Protein AF-A0A9D8I1V3-F1 (afdb_monomer)

Structure (mmCIF, N/CA/C/O backbone):
data_AF-A0A9D8I1V3-F1
#
_entry.id   AF-A0A9D8I1V3-F1
#
loop_
_atom_site.group_PDB
_atom_site.id
_atom_site.type_symbol
_atom_site.label_atom_id
_atom_site.label_alt_id
_atom_site.label_comp_id
_atom_site.label_asym_id
_atom_site.label_entity_id
_atom_site.label_seq_id
_atom_site.pdbx_PDB_ins_code
_atom_site.Cartn_x
_atom_site.Cartn_y
_atom_site.Cartn_z
_atom_site.occupancy
_atom_site.B_iso_or_equiv
_atom_site.auth_seq_id
_atom_site.auth_comp_id
_atom_site.auth_asym_id
_atom_site.auth_atom_id
_atom_site.pdbx_PDB_model_num
ATOM 1 N N . MET A 1 1 ? 40.027 -3.568 -28.338 1.00 60.41 1 MET A N 1
ATOM 2 C CA . MET A 1 1 ? 38.672 -3.204 -27.870 1.00 60.41 1 MET A CA 1
ATOM 3 C C . MET A 1 1 ? 38.557 -1.692 -27.970 1.00 60.41 1 MET A C 1
ATOM 5 O O . MET A 1 1 ? 39.324 -1.004 -27.311 1.00 60.41 1 MET A O 1
ATOM 9 N N . ASN A 1 2 ? 37.731 -1.177 -28.882 1.00 69.25 2 ASN A N 1
ATOM 10 C CA . ASN A 1 2 ? 37.738 0.247 -29.231 1.00 69.25 2 ASN A CA 1
ATOM 11 C C . ASN A 1 2 ? 37.012 1.062 -28.154 1.00 69.25 2 ASN A C 1
ATOM 13 O O . ASN A 1 2 ? 35.926 0.683 -27.718 1.00 69.25 2 ASN A O 1
ATOM 17 N N . ILE A 1 3 ? 37.585 2.200 -27.757 1.00 73.00 3 ILE A N 1
ATOM 18 C CA . ILE A 1 3 ? 37.006 3.123 -26.763 1.00 73.00 3 ILE A CA 1
ATOM 19 C C . ILE A 1 3 ? 35.571 3.545 -27.127 1.00 73.00 3 ILE A C 1
ATOM 21 O O . ILE A 1 3 ? 34.718 3.654 -26.248 1.00 73.00 3 ILE A O 1
ATOM 25 N N . GLY A 1 4 ? 35.268 3.674 -28.426 1.00 68.44 4 GLY A N 1
ATOM 26 C CA . GLY A 1 4 ? 33.911 3.933 -28.914 1.00 68.44 4 GLY A CA 1
ATOM 27 C C . GLY A 1 4 ? 32.920 2.810 -28.585 1.00 68.44 4 GLY A C 1
ATOM 28 O O . GLY A 1 4 ? 31.811 3.085 -28.143 1.00 68.44 4 GLY A O 1
ATOM 29 N N . THR A 1 5 ? 33.331 1.544 -28.703 1.00 75.69 5 THR A N 1
ATOM 30 C CA . THR A 1 5 ? 32.478 0.379 -28.407 1.00 75.69 5 THR A CA 1
ATOM 31 C C . THR A 1 5 ? 32.165 0.269 -26.914 1.00 75.69 5 THR A C 1
ATOM 33 O O . THR A 1 5 ? 31.034 -0.039 -26.546 1.00 75.69 5 THR A O 1
ATOM 36 N N . VAL A 1 6 ? 33.142 0.570 -26.049 1.00 78.31 6 VAL A N 1
ATOM 37 C CA . VAL A 1 6 ? 32.949 0.575 -24.587 1.00 78.31 6 VAL A CA 1
ATOM 38 C C . VAL A 1 6 ? 31.983 1.689 -24.169 1.00 78.31 6 VAL A C 1
ATOM 40 O O . VAL A 1 6 ? 31.090 1.453 -23.357 1.00 78.31 6 VAL A O 1
ATOM 43 N N . SER A 1 7 ? 32.113 2.877 -24.769 1.00 82.38 7 SER A N 1
ATOM 44 C CA . SER A 1 7 ? 31.240 4.025 -24.492 1.00 82.38 7 SER A CA 1
ATOM 45 C C . SER A 1 7 ? 29.784 3.759 -24.894 1.00 82.38 7 SER A C 1
ATOM 47 O O . SER A 1 7 ? 28.874 3.920 -24.080 1.00 82.38 7 SER A O 1
ATOM 49 N N . THR A 1 8 ? 29.547 3.260 -26.114 1.00 87.44 8 THR A N 1
ATOM 50 C CA . THR A 1 8 ? 28.188 2.927 -26.574 1.00 87.44 8 THR A CA 1
ATOM 51 C C . THR A 1 8 ? 27.548 1.839 -25.715 1.00 87.44 8 THR A C 1
ATOM 53 O O . THR A 1 8 ? 26.381 1.960 -25.341 1.00 87.44 8 THR A O 1
ATOM 56 N N . PHE A 1 9 ? 28.307 0.802 -25.351 1.00 90.88 9 PHE A N 1
ATOM 57 C CA . PHE A 1 9 ? 27.807 -0.267 -24.489 1.00 90.88 9 PHE A CA 1
ATOM 58 C C . PHE A 1 9 ? 27.375 0.262 -23.113 1.00 90.88 9 PHE A C 1
ATOM 60 O O . PHE A 1 9 ? 26.285 -0.065 -22.644 1.00 90.88 9 PHE A O 1
ATOM 67 N N . LEU A 1 10 ? 28.178 1.137 -22.497 1.00 92.19 10 LEU A N 1
ATOM 68 C CA . LEU A 1 10 ? 27.856 1.740 -21.202 1.00 92.19 10 LEU A CA 1
ATOM 69 C C . LEU A 1 10 ? 26.554 2.555 -21.256 1.00 92.19 10 LEU A C 1
ATOM 71 O O . LEU A 1 10 ? 25.703 2.416 -20.378 1.00 92.19 10 LEU A O 1
ATOM 75 N N . VAL A 1 11 ? 26.367 3.365 -22.304 1.00 93.12 11 VAL A N 1
ATOM 76 C CA . VAL A 1 11 ? 25.149 4.174 -22.484 1.00 93.12 11 VAL A CA 1
ATOM 77 C C . VAL A 1 11 ? 23.907 3.287 -22.592 1.00 93.12 11 VAL A C 1
ATOM 79 O O . VAL A 1 11 ? 22.910 3.544 -21.919 1.00 93.12 11 VAL A O 1
ATOM 82 N N . VAL A 1 12 ? 23.968 2.211 -23.382 1.00 93.31 12 VAL A N 1
ATOM 83 C CA . VAL A 1 12 ? 22.844 1.272 -23.532 1.00 93.31 12 VAL A CA 1
ATOM 84 C C . VAL A 1 12 ? 22.513 0.587 -22.203 1.00 93.31 12 VAL A C 1
ATOM 86 O O . VAL A 1 12 ? 21.343 0.523 -21.825 1.00 93.31 12 VAL A O 1
ATOM 89 N N . VAL A 1 13 ? 23.524 0.135 -21.453 1.00 94.12 13 VAL A N 1
ATOM 90 C CA . VAL A 1 13 ? 23.322 -0.484 -20.132 1.00 94.12 13 VAL A CA 1
ATOM 91 C C . VAL A 1 13 ? 22.666 0.493 -19.153 1.00 94.12 13 VAL A C 1
ATOM 93 O O . VAL A 1 13 ? 21.722 0.113 -18.459 1.00 94.12 13 VAL A O 1
ATOM 96 N N . LEU A 1 14 ? 23.103 1.756 -19.120 1.00 92.62 14 LEU A N 1
ATOM 97 C CA . LEU A 1 14 ? 22.518 2.780 -18.248 1.00 92.62 14 LEU A CA 1
ATOM 98 C C . LEU A 1 14 ? 21.065 3.103 -18.617 1.00 92.62 14 LEU A C 1
ATOM 100 O O . LEU A 1 14 ? 20.226 3.249 -17.726 1.00 92.62 14 LEU A O 1
ATOM 104 N N . LEU A 1 15 ? 20.743 3.168 -19.912 1.00 91.88 15 LEU A N 1
ATOM 105 C CA . LEU A 1 15 ? 19.369 3.375 -20.375 1.00 91.88 15 LEU A CA 1
ATOM 106 C C . LEU A 1 15 ? 18.459 2.212 -19.967 1.00 91.88 15 LEU A C 1
ATOM 108 O O . LEU A 1 15 ? 17.388 2.443 -19.405 1.00 91.88 15 LEU A O 1
ATOM 112 N N . ILE A 1 16 ? 18.899 0.967 -20.176 1.00 89.38 16 ILE A N 1
ATOM 113 C CA . ILE A 1 16 ? 18.143 -0.224 -19.764 1.00 89.38 16 ILE A CA 1
ATOM 114 C C . ILE A 1 16 ? 17.953 -0.234 -18.244 1.00 89.38 16 ILE A C 1
ATOM 116 O O . ILE A 1 16 ? 16.834 -0.419 -17.768 1.00 89.38 16 ILE A O 1
ATOM 120 N N . ALA A 1 17 ? 19.015 0.018 -17.473 1.00 84.38 17 ALA A N 1
ATOM 121 C CA . ALA A 1 17 ? 18.945 0.063 -16.015 1.00 84.38 17 ALA A CA 1
ATOM 122 C C . ALA A 1 17 ? 17.961 1.134 -15.518 1.00 84.38 17 ALA A C 1
ATOM 124 O O . ALA A 1 17 ? 17.185 0.868 -14.603 1.00 84.38 17 ALA A O 1
ATOM 125 N N . SER A 1 18 ? 17.937 2.310 -16.152 1.00 82.38 18 SER A N 1
ATOM 126 C CA . SER A 1 18 ? 16.996 3.390 -15.833 1.00 82.38 18 SER A CA 1
ATOM 127 C C . SER A 1 18 ? 15.539 2.984 -16.088 1.00 82.38 18 SER A C 1
ATOM 129 O O . SER A 1 18 ? 14.681 3.150 -15.218 1.00 82.38 18 SER A O 1
ATOM 131 N N . VAL A 1 19 ? 15.256 2.366 -17.241 1.00 78.88 19 VAL A N 1
ATOM 132 C CA . VAL A 1 19 ? 13.909 1.875 -17.589 1.00 78.88 19 VAL A CA 1
ATOM 133 C C . VAL A 1 19 ? 13.451 0.780 -16.623 1.00 78.88 19 VAL A C 1
ATOM 135 O O . VAL A 1 19 ? 12.305 0.786 -16.161 1.00 78.88 19 VAL A O 1
ATOM 138 N N . VAL A 1 20 ? 14.348 -0.145 -16.274 1.00 77.31 20 VAL A N 1
ATOM 139 C CA . VAL A 1 20 ? 14.067 -1.208 -15.302 1.00 77.31 20 VAL A CA 1
ATOM 140 C C . VAL A 1 20 ? 13.811 -0.614 -13.918 1.00 77.31 20 VAL A C 1
ATOM 142 O O . VAL A 1 20 ? 12.804 -0.953 -13.300 1.00 77.31 20 VAL A O 1
ATOM 145 N N . ALA A 1 21 ? 14.648 0.316 -13.453 1.00 70.56 21 ALA A N 1
ATOM 146 C CA . ALA A 1 21 ? 14.481 0.980 -12.161 1.00 70.56 21 ALA A CA 1
ATOM 147 C C . ALA A 1 21 ? 13.159 1.758 -12.070 1.00 70.56 21 ALA A C 1
ATOM 149 O O . ALA A 1 21 ? 12.469 1.674 -11.057 1.00 70.56 21 ALA A O 1
ATOM 150 N N . ALA A 1 22 ? 12.759 2.451 -13.140 1.00 66.38 22 ALA A N 1
ATOM 151 C CA . ALA A 1 22 ? 11.474 3.148 -13.209 1.00 66.38 22 ALA A CA 1
ATOM 152 C C . ALA A 1 22 ? 10.266 2.190 -13.206 1.00 66.38 22 ALA A C 1
ATOM 154 O O . ALA A 1 22 ? 9.178 2.563 -12.763 1.00 66.38 22 ALA A O 1
ATOM 155 N N . SER A 1 23 ? 10.457 0.955 -13.679 1.00 64.12 23 SER A N 1
ATOM 156 C CA . SER A 1 23 ? 9.425 -0.089 -13.733 1.00 64.12 23 SER A CA 1
ATOM 157 C C . SER A 1 23 ? 9.306 -0.899 -12.437 1.00 64.12 23 SER A C 1
ATOM 159 O O . SER A 1 23 ? 8.339 -1.647 -12.265 1.00 64.12 23 SER A O 1
ATOM 161 N N . LEU A 1 24 ? 10.276 -0.781 -11.525 1.00 66.88 24 LEU A N 1
ATOM 162 C CA . LEU A 1 24 ? 10.223 -1.418 -10.216 1.00 66.88 24 LEU A CA 1
ATOM 163 C C . LEU A 1 24 ? 9.281 -0.621 -9.314 1.00 66.88 24 LEU A C 1
ATOM 165 O O . L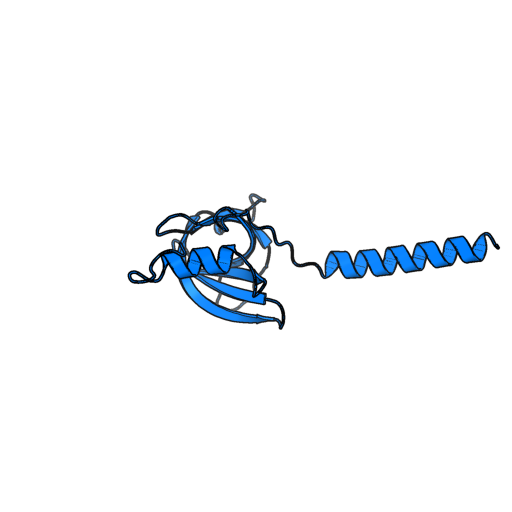EU A 1 24 ? 9.582 0.475 -8.845 1.00 66.88 24 LEU A O 1
ATOM 169 N N . GLU A 1 25 ? 8.102 -1.190 -9.085 1.00 69.62 25 GLU A N 1
ATOM 170 C CA . GLU A 1 25 ? 7.134 -0.656 -8.137 1.00 69.62 25 GLU A CA 1
ATOM 171 C C . GLU A 1 25 ? 7.806 -0.590 -6.750 1.00 69.62 25 GLU A C 1
ATOM 173 O O . GLU A 1 25 ? 8.309 -1.619 -6.289 1.00 69.62 25 GLU A O 1
ATOM 178 N N . PRO A 1 26 ? 7.868 0.581 -6.083 1.00 77.31 26 PRO A N 1
ATOM 179 C CA . PRO A 1 26 ? 8.545 0.698 -4.799 1.00 77.31 26 PRO A CA 1
ATOM 180 C C . PRO A 1 26 ? 7.782 -0.128 -3.766 1.00 77.31 26 PRO A C 1
ATOM 182 O O . PRO A 1 26 ? 6.739 0.286 -3.256 1.00 77.31 26 PRO A O 1
ATOM 185 N N . HIS A 1 27 ? 8.299 -1.326 -3.501 1.00 88.38 27 HIS A N 1
ATOM 186 C CA . HIS A 1 27 ? 7.760 -2.253 -2.529 1.00 88.38 27 HIS A CA 1
ATOM 187 C C . HIS A 1 27 ? 8.867 -2.799 -1.641 1.00 88.38 27 HIS A C 1
ATOM 189 O O . HIS A 1 27 ? 9.859 -3.355 -2.106 1.00 88.38 27 HIS A O 1
ATOM 195 N N . TRP A 1 28 ? 8.641 -2.696 -0.341 1.00 93.75 28 TRP A N 1
ATOM 196 C CA . TRP A 1 28 ? 9.391 -3.424 0.664 1.00 93.75 28 TRP A CA 1
ATOM 197 C C . TRP A 1 28 ? 8.403 -3.977 1.681 1.00 93.75 28 TRP A C 1
ATOM 199 O O . TRP A 1 28 ? 7.408 -3.332 2.000 1.00 93.75 28 TRP A O 1
ATOM 209 N N . SER A 1 29 ? 8.683 -5.160 2.204 1.00 94.50 29 SER A N 1
ATOM 210 C CA . SER A 1 29 ? 7.923 -5.776 3.284 1.00 94.50 29 SER A CA 1
ATOM 211 C C . SER A 1 29 ? 8.915 -6.368 4.272 1.00 94.50 29 SER A C 1
ATOM 213 O O . SER A 1 29 ? 9.882 -7.018 3.869 1.00 94.50 29 SER A O 1
ATOM 215 N N . SER A 1 30 ? 8.658 -6.196 5.565 1.00 93.81 30 SER A N 1
ATOM 216 C CA . SER A 1 30 ? 9.386 -6.896 6.618 1.00 93.81 30 SER A CA 1
ATOM 217 C C . SER A 1 30 ? 9.179 -8.406 6.512 1.00 93.81 30 SER A C 1
ATOM 219 O O . SER A 1 30 ? 8.269 -8.893 5.829 1.00 93.81 30 SER A O 1
ATOM 221 N N . ARG A 1 31 ? 10.037 -9.164 7.207 1.00 93.25 31 ARG A N 1
ATOM 222 C CA . ARG A 1 31 ? 10.027 -10.632 7.169 1.00 93.25 31 ARG A CA 1
ATOM 223 C C . ARG A 1 31 ? 8.670 -11.216 7.568 1.00 93.25 31 ARG A C 1
ATOM 225 O O . ARG A 1 31 ? 8.233 -12.162 6.919 1.00 93.25 31 ARG A O 1
ATOM 232 N N . ASP A 1 32 ? 8.046 -10.623 8.581 1.00 92.19 32 ASP A N 1
ATOM 233 C CA . ASP A 1 32 ? 6.736 -10.959 9.150 1.00 92.19 32 ASP A CA 1
ATOM 234 C C . ASP A 1 32 ? 5.551 -10.306 8.409 1.00 92.19 32 ASP A C 1
ATOM 236 O O . ASP A 1 32 ? 4.405 -10.505 8.790 1.00 92.19 32 ASP A O 1
ATOM 240 N N . GLY A 1 33 ? 5.802 -9.499 7.371 1.00 92.12 33 GLY A N 1
ATOM 241 C CA . GLY A 1 33 ? 4.759 -8.791 6.621 1.00 92.12 33 GLY A CA 1
ATOM 242 C C . GLY A 1 33 ? 4.157 -7.574 7.329 1.00 92.12 33 GLY A C 1
ATOM 243 O O . GLY A 1 33 ? 3.395 -6.835 6.705 1.00 92.12 33 GLY A O 1
ATOM 244 N N . ARG A 1 34 ? 4.512 -7.326 8.598 1.00 95.56 34 ARG A N 1
ATOM 245 C CA . ARG A 1 34 ? 3.863 -6.316 9.446 1.00 95.56 34 ARG A CA 1
ATOM 246 C C . ARG A 1 34 ? 4.329 -4.892 9.213 1.00 95.56 34 ARG A C 1
ATOM 248 O O . ARG A 1 34 ? 3.675 -3.972 9.677 1.00 95.56 34 ARG A O 1
ATOM 255 N N . ARG A 1 35 ? 5.446 -4.663 8.533 1.00 96.62 35 ARG A N 1
ATOM 256 C CA . ARG A 1 35 ? 5.914 -3.328 8.137 1.00 96.62 35 ARG A CA 1
ATOM 257 C C . ARG A 1 35 ? 6.155 -3.328 6.645 1.00 96.62 35 ARG A C 1
ATOM 259 O O . ARG A 1 35 ? 6.683 -4.300 6.113 1.00 96.62 35 ARG A O 1
ATOM 266 N N . PHE A 1 36 ? 5.810 -2.241 5.976 1.00 95.81 36 PHE A N 1
ATOM 267 C CA . PHE A 1 36 ? 5.957 -2.175 4.532 1.00 95.81 36 PHE A CA 1
ATOM 268 C C . PHE A 1 36 ? 6.202 -0.765 4.015 1.00 95.81 36 PHE A C 1
ATOM 270 O O . PHE A 1 36 ? 5.929 0.234 4.681 1.00 95.81 36 PHE A O 1
ATOM 277 N N . ILE A 1 37 ? 6.721 -0.719 2.794 1.00 95.44 37 ILE A N 1
ATOM 278 C CA . ILE A 1 37 ? 6.730 0.441 1.913 1.00 95.44 37 ILE A CA 1
ATOM 279 C C . ILE A 1 37 ? 5.962 0.024 0.666 1.00 95.44 37 ILE A C 1
ATOM 281 O O . ILE A 1 37 ? 6.175 -1.072 0.141 1.00 95.44 37 ILE A O 1
ATOM 285 N N . ALA A 1 38 ? 5.035 0.864 0.228 1.00 94.12 38 ALA A N 1
ATOM 286 C CA . ALA A 1 38 ? 4.189 0.597 -0.927 1.00 94.12 38 ALA A CA 1
ATOM 287 C C . ALA A 1 38 ? 3.672 1.909 -1.521 1.00 94.12 38 ALA A C 1
ATOM 289 O O . ALA A 1 38 ? 3.946 2.991 -0.996 1.00 94.12 38 ALA A O 1
ATOM 290 N N . ARG A 1 39 ? 2.905 1.822 -2.610 1.00 93.19 39 ARG A N 1
ATOM 291 C CA . ARG A 1 39 ? 2.184 2.975 -3.155 1.00 93.19 39 ARG A CA 1
ATOM 292 C C . ARG A 1 39 ? 0.755 3.005 -2.644 1.00 93.19 39 ARG A C 1
ATOM 294 O O . ARG A 1 39 ? 0.071 1.990 -2.721 1.00 93.19 39 ARG A O 1
ATOM 301 N N . ALA A 1 40 ? 0.308 4.169 -2.195 1.00 94.19 40 ALA A N 1
ATOM 302 C CA . ALA A 1 40 ? -1.082 4.425 -1.853 1.00 94.19 40 ALA A CA 1
ATOM 303 C C . ALA A 1 40 ? -1.632 5.623 -2.630 1.00 94.19 40 ALA A C 1
ATOM 305 O O . ALA A 1 40 ? -0.873 6.483 -3.075 1.00 94.19 40 ALA A O 1
ATOM 306 N N . ALA A 1 41 ? -2.945 5.666 -2.790 1.00 93.88 41 ALA A N 1
ATOM 307 C CA . ALA A 1 41 ? -3.680 6.788 -3.352 1.00 93.88 41 ALA A CA 1
ATOM 308 C C . ALA A 1 41 ? -5.007 6.931 -2.607 1.00 93.88 41 ALA A C 1
ATOM 310 O O . ALA A 1 41 ? -5.553 5.940 -2.125 1.00 93.88 41 ALA A O 1
ATOM 311 N N . ARG A 1 42 ? -5.550 8.143 -2.527 1.00 92.50 42 ARG A N 1
ATOM 312 C CA . ARG A 1 42 ? -6.918 8.320 -2.041 1.00 92.50 42 ARG A CA 1
ATOM 313 C C . ARG A 1 42 ? -7.892 7.757 -3.075 1.00 92.50 42 ARG A C 1
ATOM 315 O O . ARG A 1 42 ? -7.662 7.903 -4.277 1.00 92.50 42 ARG A O 1
ATOM 322 N N . LEU A 1 43 ? -8.948 7.094 -2.617 1.00 88.75 43 LEU A N 1
ATOM 323 C CA . LEU A 1 43 ? -10.047 6.698 -3.485 1.00 88.75 43 LEU A CA 1
ATOM 324 C C . LEU A 1 43 ? -10.928 7.930 -3.721 1.00 88.75 43 LEU A C 1
ATOM 326 O O . LEU A 1 43 ? -11.706 8.317 -2.853 1.00 88.75 43 LEU A O 1
ATOM 330 N N . GLU A 1 44 ? -10.778 8.561 -4.884 1.00 84.06 44 GLU A N 1
ATOM 331 C CA . GLU A 1 44 ? -11.595 9.702 -5.301 1.00 84.06 44 GLU A CA 1
ATOM 332 C C . GLU A 1 44 ? -12.453 9.322 -6.520 1.00 84.06 44 GLU A C 1
ATOM 334 O O . GLU A 1 44 ? -11.942 8.684 -7.441 1.00 84.06 44 GLU A O 1
ATOM 339 N N . PRO A 1 45 ? -13.749 9.694 -6.571 1.00 73.31 45 PRO A N 1
ATOM 340 C CA . PRO A 1 45 ? -14.662 9.209 -7.612 1.00 73.31 45 PRO A CA 1
ATOM 341 C C . PRO A 1 45 ? -14.365 9.699 -9.035 1.00 73.31 45 PRO A C 1
ATOM 343 O O . PRO A 1 45 ? -14.883 9.125 -9.989 1.00 73.31 45 PRO A O 1
ATOM 346 N N . ARG A 1 46 ? -13.623 10.804 -9.191 1.00 67.44 46 ARG A N 1
ATOM 347 C CA . ARG A 1 46 ? -13.529 11.534 -10.469 1.00 67.44 46 ARG A CA 1
ATOM 348 C C . ARG A 1 46 ? -12.122 11.677 -11.038 1.00 67.44 46 ARG A C 1
ATOM 350 O O . ARG A 1 46 ? -12.008 12.128 -12.171 1.00 67.44 46 ARG A O 1
ATOM 357 N N . ASP A 1 47 ? -11.088 11.248 -10.320 1.00 69.81 47 ASP A N 1
ATOM 358 C CA . ASP A 1 47 ? -9.701 11.466 -10.732 1.00 69.81 47 ASP A CA 1
ATOM 359 C C . ASP A 1 47 ? -8.881 10.181 -10.822 1.00 69.81 47 ASP A C 1
ATOM 361 O O . ASP A 1 47 ? -9.121 9.186 -10.134 1.00 69.81 47 ASP A O 1
ATOM 365 N N . ARG A 1 48 ? -7.863 10.208 -11.694 1.00 80.00 48 ARG A N 1
ATOM 366 C CA . ARG A 1 48 ? -6.855 9.144 -11.723 1.00 80.00 48 ARG A CA 1
ATOM 367 C C . ARG A 1 48 ? -6.132 9.116 -10.372 1.00 80.00 48 ARG A C 1
ATOM 369 O O . ARG A 1 48 ? -5.626 10.156 -9.948 1.00 80.00 48 ARG A O 1
ATOM 376 N N . PRO A 1 49 ? -5.990 7.941 -9.731 1.00 83.06 49 PRO A N 1
ATOM 377 C CA . PRO A 1 49 ? -5.353 7.849 -8.426 1.00 83.06 49 PRO A CA 1
ATOM 378 C C . PRO A 1 49 ? -3.910 8.358 -8.485 1.00 83.06 49 PRO A C 1
ATOM 380 O O . PRO A 1 49 ? -3.073 7.842 -9.233 1.00 83.06 49 PRO A O 1
ATOM 383 N N . SER A 1 50 ? -3.618 9.371 -7.669 1.00 88.69 50 SER A N 1
ATOM 384 C CA . SER A 1 50 ? -2.269 9.904 -7.494 1.00 88.69 50 SER A CA 1
ATOM 385 C C . SER A 1 50 ? -1.483 8.991 -6.558 1.00 88.69 50 SER A C 1
ATOM 387 O O . SER A 1 50 ? -1.567 9.089 -5.334 1.00 88.69 50 SER A O 1
ATOM 389 N N . TRP A 1 51 ? -0.753 8.047 -7.150 1.00 90.50 51 TRP A N 1
ATOM 390 C CA . TRP A 1 51 ? 0.015 7.055 -6.406 1.00 90.50 51 TRP A CA 1
ATOM 391 C C . TRP A 1 51 ? 1.269 7.658 -5.781 1.00 90.50 51 TRP A C 1
ATOM 393 O O . TRP A 1 51 ? 2.163 8.142 -6.480 1.00 90.50 51 TRP A O 1
ATOM 403 N N . VAL A 1 52 ? 1.384 7.540 -4.462 1.00 92.38 52 VAL A N 1
ATOM 404 C CA . VAL A 1 52 ? 2.517 8.064 -3.698 1.00 92.38 52 VAL A CA 1
ATOM 405 C C . VAL A 1 52 ? 3.094 7.003 -2.778 1.00 92.38 52 VAL A C 1
ATOM 407 O O . VAL A 1 52 ? 2.387 6.126 -2.292 1.00 92.38 52 VAL A O 1
ATOM 410 N N . GLU A 1 53 ? 4.401 7.067 -2.547 1.00 93.25 53 GLU A N 1
ATOM 411 C CA . GLU A 1 53 ? 5.077 6.175 -1.605 1.00 93.25 53 GLU A CA 1
ATOM 412 C C . GLU A 1 53 ? 4.616 6.458 -0.170 1.00 93.25 53 GLU A C 1
ATOM 414 O O . GLU A 1 53 ? 4.702 7.590 0.322 1.00 93.25 53 GLU A O 1
ATOM 419 N N . VAL A 1 54 ? 4.183 5.401 0.511 1.00 94.75 54 VAL A N 1
ATOM 420 C CA . VAL A 1 54 ? 3.829 5.405 1.927 1.00 94.75 54 VAL A CA 1
ATOM 421 C C . VAL A 1 54 ? 4.579 4.305 2.661 1.00 94.75 54 VAL A C 1
ATOM 423 O O . VAL A 1 54 ? 4.971 3.288 2.085 1.00 94.75 54 VAL A O 1
ATOM 426 N N . ARG A 1 55 ? 4.757 4.512 3.960 1.00 96.12 55 ARG A N 1
ATOM 427 C CA . ARG A 1 55 ? 5.141 3.473 4.908 1.00 96.12 55 ARG A CA 1
ATOM 428 C C . ARG A 1 55 ? 3.889 3.011 5.620 1.00 96.12 55 ARG A C 1
ATOM 430 O O . ARG A 1 55 ? 3.023 3.828 5.917 1.00 96.12 55 ARG A O 1
ATOM 437 N N . GLY A 1 56 ? 3.813 1.731 5.932 1.00 95.75 56 GLY A N 1
ATOM 438 C CA . GLY A 1 56 ? 2.710 1.229 6.723 1.00 95.75 56 GLY A CA 1
ATOM 439 C C . GLY A 1 56 ? 3.114 0.147 7.696 1.00 95.75 56 GLY A C 1
ATOM 440 O O . GLY A 1 56 ? 4.196 -0.448 7.604 1.00 95.75 56 GLY A O 1
ATOM 441 N N . ARG A 1 57 ? 2.223 -0.074 8.655 1.00 96.50 57 ARG A N 1
ATOM 442 C CA . ARG A 1 57 ? 2.319 -1.134 9.643 1.00 96.50 57 ARG A CA 1
ATOM 443 C C . ARG A 1 57 ? 0.982 -1.853 9.736 1.00 96.50 57 ARG A C 1
ATOM 445 O O . ARG A 1 57 ? -0.038 -1.205 9.918 1.00 96.50 57 ARG A O 1
ATOM 452 N N . VAL A 1 58 ? 1.011 -3.172 9.627 1.00 95.50 58 VAL A N 1
ATOM 453 C CA . VAL A 1 58 ? -0.121 -4.043 9.939 1.00 95.50 58 VAL A CA 1
ATOM 454 C C . VAL A 1 58 ? -0.052 -4.357 11.428 1.00 95.50 58 VAL A C 1
ATOM 456 O O . VAL A 1 58 ? 0.970 -4.852 11.922 1.00 95.50 58 VAL A O 1
ATOM 459 N N . ASP A 1 59 ? -1.112 -4.013 12.138 1.00 91.88 59 ASP A N 1
ATOM 460 C CA . ASP A 1 59 ? -1.381 -4.445 13.502 1.00 91.88 59 ASP A CA 1
ATOM 461 C C . ASP A 1 59 ? -2.496 -5.501 13.508 1.00 91.88 59 ASP A C 1
ATOM 463 O O . ASP A 1 59 ? -2.965 -5.904 12.446 1.00 91.88 59 ASP A O 1
ATOM 467 N N . ARG A 1 60 ? -2.890 -5.986 14.692 1.00 84.69 60 ARG A N 1
ATOM 468 C CA . ARG A 1 60 ? -3.858 -7.085 14.825 1.00 84.69 60 ARG A CA 1
ATOM 469 C C . ARG A 1 60 ? -5.153 -6.847 14.070 1.00 84.69 60 ARG A C 1
ATOM 471 O O . ARG A 1 60 ? -5.532 -7.757 13.354 1.00 84.69 60 ARG A O 1
ATOM 478 N N . ASP A 1 61 ? -5.731 -5.653 14.189 1.00 87.19 61 ASP A N 1
ATOM 479 C CA . ASP A 1 61 ? -7.045 -5.324 13.614 1.00 87.19 61 ASP A CA 1
ATOM 480 C C . ASP A 1 61 ? -7.002 -4.102 12.693 1.00 87.19 61 ASP A C 1
ATOM 482 O O . ASP A 1 61 ? -8.025 -3.680 12.159 1.00 87.19 61 ASP A O 1
ATOM 486 N N . SER A 1 62 ? -5.833 -3.482 12.520 1.00 92.88 62 SER A N 1
ATOM 487 C CA . SER A 1 62 ? -5.719 -2.204 11.826 1.00 92.88 62 SER A CA 1
ATOM 488 C C . SER A 1 62 ? -4.416 -2.057 11.053 1.00 92.88 62 SER A C 1
ATOM 490 O O . SER A 1 62 ? -3.435 -2.771 11.252 1.00 92.88 62 SER A O 1
ATOM 492 N N . ILE A 1 63 ? -4.418 -1.116 10.120 1.00 95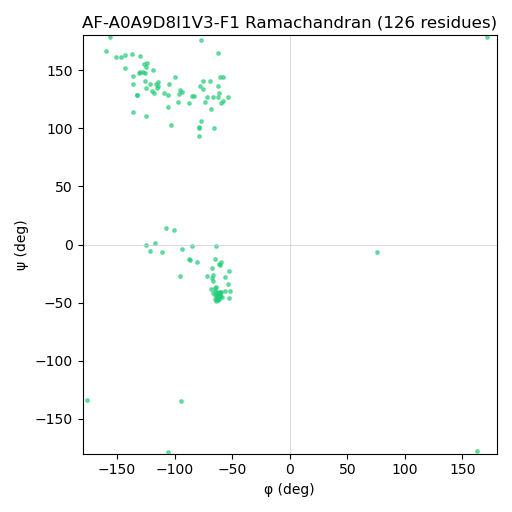.19 63 ILE A N 1
ATOM 493 C CA . ILE A 1 63 ? -3.317 -0.809 9.223 1.00 95.19 63 ILE A CA 1
ATOM 494 C C . ILE A 1 63 ? -3.009 0.670 9.395 1.00 95.19 63 ILE A C 1
ATOM 496 O O . ILE A 1 63 ? -3.784 1.534 8.991 1.00 95.19 63 ILE A O 1
ATOM 500 N N . LEU A 1 64 ? -1.858 0.962 9.985 1.00 95.94 64 LEU A N 1
ATOM 501 C CA . LEU A 1 64 ? -1.370 2.323 10.126 1.00 95.94 64 LEU A CA 1
ATOM 502 C C . LEU A 1 64 ? -0.630 2.724 8.850 1.00 95.94 64 LEU A C 1
ATOM 504 O O . LEU A 1 64 ? 0.291 2.018 8.432 1.00 95.94 64 LEU A O 1
ATOM 508 N N . ILE A 1 65 ? -0.981 3.862 8.258 1.00 95.94 65 ILE A N 1
ATOM 509 C CA . ILE A 1 65 ? -0.287 4.436 7.099 1.00 95.94 65 ILE A CA 1
ATOM 510 C C . ILE A 1 65 ? 0.367 5.758 7.488 1.00 95.94 65 ILE A C 1
ATOM 512 O O . ILE A 1 65 ? -0.194 6.576 8.213 1.00 95.94 65 ILE A O 1
ATOM 516 N N . SER A 1 66 ? 1.581 5.964 6.981 1.00 95.25 66 SER A N 1
ATOM 517 C CA . SER A 1 66 ? 2.346 7.196 7.108 1.00 95.25 66 SER A CA 1
ATOM 518 C C . SER A 1 66 ? 2.981 7.565 5.768 1.00 95.25 66 SER A C 1
ATOM 520 O O . SER A 1 66 ? 3.855 6.872 5.238 1.00 95.25 66 SER A O 1
ATOM 522 N N . ALA A 1 67 ? 2.543 8.681 5.201 1.00 93.00 67 ALA A N 1
ATOM 523 C CA . ALA A 1 67 ? 3.101 9.268 4.002 1.00 93.00 67 ALA A CA 1
ATOM 524 C C . ALA A 1 67 ? 4.440 9.954 4.287 1.00 93.00 67 ALA A C 1
ATOM 526 O O . ALA A 1 67 ? 4.626 10.664 5.276 1.00 93.00 67 ALA A O 1
ATOM 527 N N . ARG A 1 68 ? 5.387 9.802 3.357 1.00 87.06 68 ARG A N 1
ATOM 528 C CA . ARG A 1 68 ? 6.745 10.343 3.513 1.00 87.06 68 ARG A CA 1
ATOM 529 C C . ARG A 1 68 ? 6.821 11.869 3.384 1.00 87.06 68 ARG A C 1
ATOM 531 O O . ARG A 1 68 ? 7.745 12.481 3.912 1.00 87.06 68 ARG A O 1
ATOM 538 N N . ARG A 1 69 ? 5.903 12.495 2.638 1.00 88.19 69 ARG A N 1
ATOM 539 C CA . ARG A 1 69 ? 5.914 13.943 2.356 1.00 88.19 69 ARG A CA 1
ATOM 540 C C . ARG A 1 69 ? 4.689 14.622 2.963 1.00 88.19 69 ARG A C 1
ATOM 542 O O . ARG A 1 69 ? 3.580 14.133 2.779 1.00 88.19 69 ARG A O 1
ATOM 549 N N . A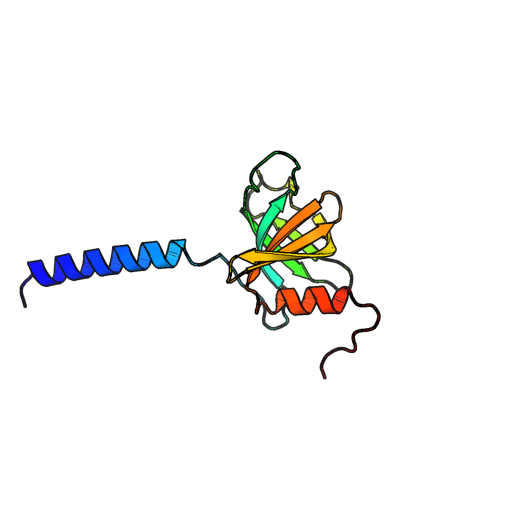RG A 1 70 ? 4.877 15.805 3.566 1.00 86.00 70 ARG A N 1
ATOM 550 C CA . ARG A 1 70 ? 3.809 16.593 4.223 1.00 86.00 70 ARG A CA 1
ATOM 551 C C . ARG A 1 70 ? 2.579 16.842 3.343 1.00 86.00 70 ARG A C 1
ATOM 553 O O . ARG A 1 70 ? 1.464 16.713 3.821 1.00 86.00 70 ARG A O 1
ATOM 560 N N . ARG A 1 71 ? 2.761 17.117 2.047 1.00 88.06 71 ARG A N 1
ATOM 561 C CA . ARG A 1 71 ? 1.645 17.314 1.096 1.00 88.06 71 ARG A CA 1
ATOM 562 C C . ARG A 1 71 ? 0.723 16.090 0.933 1.00 88.06 71 ARG A C 1
ATOM 564 O O . ARG A 1 71 ? -0.377 16.218 0.417 1.00 88.06 71 ARG A O 1
ATOM 571 N N . HIS A 1 72 ? 1.176 14.908 1.353 1.00 89.88 72 HIS A N 1
ATOM 572 C CA . HIS A 1 72 ? 0.412 13.659 1.329 1.00 89.88 72 HIS A CA 1
ATOM 573 C C . HIS A 1 72 ? -0.025 13.219 2.734 1.00 89.88 72 HIS A C 1
ATOM 575 O O . HIS A 1 72 ? -0.445 12.082 2.911 1.00 89.88 72 HIS A O 1
ATOM 581 N N . ALA A 1 73 ? 0.057 14.105 3.736 1.00 91.25 73 ALA A N 1
ATOM 582 C CA . ALA A 1 73 ? -0.338 13.799 5.111 1.00 91.25 73 ALA A CA 1
ATOM 583 C C . ALA A 1 73 ? -1.820 13.416 5.250 1.00 91.25 73 ALA A C 1
ATOM 585 O O . ALA A 1 73 ? -2.180 12.776 6.227 1.00 91.25 73 ALA A O 1
ATOM 586 N N . HIS A 1 74 ? -2.658 13.735 4.260 1.00 90.31 74 HIS A N 1
ATOM 587 C CA . HIS A 1 74 ? -4.051 13.289 4.185 1.00 90.31 74 HIS A CA 1
ATOM 588 C C . HIS A 1 74 ? -4.217 11.763 4.030 1.00 90.31 74 HIS A C 1
ATOM 590 O O . HIS A 1 74 ? -5.331 11.269 4.148 1.00 90.31 74 HIS A O 1
ATOM 596 N N . LEU A 1 75 ? -3.141 11.024 3.729 1.00 93.56 75 LEU A N 1
ATOM 597 C CA . LEU A 1 75 ? -3.118 9.553 3.722 1.00 93.56 75 LEU A CA 1
ATOM 598 C C . LEU A 1 75 ? -2.652 8.962 5.060 1.00 93.56 75 LEU A C 1
ATOM 600 O O . LEU A 1 75 ? -2.562 7.743 5.191 1.00 93.56 75 LEU A O 1
ATOM 604 N N . ASN A 1 76 ? -2.255 9.804 6.017 1.00 94.50 76 ASN A N 1
ATOM 605 C CA . ASN A 1 76 ? -1.860 9.330 7.333 1.00 94.50 76 ASN A CA 1
ATOM 606 C C . ASN A 1 76 ? -3.111 8.940 8.108 1.00 94.50 76 ASN A C 1
ATOM 608 O O . ASN A 1 76 ? -4.056 9.720 8.166 1.00 94.50 76 ASN A O 1
ATOM 612 N N . GLY A 1 77 ? -3.080 7.783 8.755 1.00 95.06 77 GLY A N 1
ATOM 613 C CA . GLY A 1 77 ? -4.205 7.350 9.567 1.00 95.06 77 GLY A CA 1
ATOM 614 C C . GLY A 1 77 ? -4.169 5.870 9.885 1.00 95.06 77 GLY A C 1
ATOM 615 O O . GLY A 1 77 ? -3.236 5.148 9.515 1.00 95.06 77 GLY A O 1
ATOM 616 N N . THR A 1 78 ? -5.216 5.448 10.576 1.00 95.88 78 THR A N 1
ATOM 617 C CA . THR A 1 78 ? -5.498 4.053 10.893 1.00 95.88 78 THR A CA 1
ATOM 618 C C . THR A 1 78 ? -6.639 3.590 10.003 1.00 95.88 78 THR A C 1
ATOM 620 O O . THR A 1 78 ? -7.678 4.241 9.927 1.00 95.88 78 THR A O 1
ATOM 623 N N . TYR A 1 79 ? -6.437 2.470 9.322 1.00 95.69 79 TYR A N 1
ATOM 624 C CA . TYR A 1 79 ? -7.387 1.929 8.364 1.00 95.69 79 TYR A CA 1
ATOM 625 C C . TYR A 1 79 ? -7.656 0.452 8.625 1.00 95.69 79 TYR A C 1
ATOM 627 O O . TYR A 1 79 ? -6.856 -0.241 9.249 1.00 95.69 79 TYR A O 1
ATOM 635 N N . HIS A 1 80 ? -8.749 -0.047 8.071 1.00 94.50 80 HIS A N 1
ATOM 636 C CA . HIS A 1 80 ? -9.117 -1.456 8.073 1.00 94.50 80 HIS A CA 1
ATOM 637 C C . HIS A 1 80 ? -9.202 -1.972 6.641 1.00 94.50 80 HIS A C 1
ATOM 639 O O . HIS A 1 80 ? -9.521 -1.216 5.718 1.00 94.50 80 HIS A O 1
ATOM 645 N N . LEU A 1 81 ? -8.912 -3.258 6.445 1.00 93.88 81 LEU A N 1
ATOM 646 C CA . LEU A 1 81 ? -9.078 -3.891 5.143 1.00 93.88 81 LEU A CA 1
ATOM 647 C C . LEU A 1 81 ? -10.571 -3.983 4.813 1.00 93.88 81 LEU A C 1
ATOM 649 O O . LEU A 1 81 ? -11.313 -4.677 5.496 1.00 93.88 81 LEU A O 1
ATOM 653 N N . ALA A 1 82 ? -11.000 -3.300 3.755 1.00 92.00 82 ALA A N 1
ATOM 654 C CA . ALA A 1 82 ? -12.373 -3.378 3.260 1.00 92.00 82 ALA A CA 1
ATOM 655 C C . ALA A 1 82 ? -12.515 -4.397 2.121 1.00 92.00 82 ALA A C 1
ATOM 657 O O . ALA A 1 82 ? -13.588 -4.951 1.905 1.00 92.00 82 ALA A O 1
ATOM 658 N N . GLY A 1 83 ? -11.437 -4.646 1.376 1.00 90.25 83 GLY A N 1
ATOM 659 C CA . GLY A 1 83 ? -11.444 -5.619 0.295 1.00 90.25 83 GLY A CA 1
ATOM 660 C C . GLY A 1 83 ? -10.177 -5.592 -0.543 1.00 90.25 83 GLY A C 1
ATOM 661 O O . GLY A 1 83 ? -9.265 -4.789 -0.334 1.00 90.25 83 GLY A O 1
ATOM 662 N N . THR A 1 84 ? -10.129 -6.483 -1.527 1.00 92.12 84 THR A N 1
ATOM 663 C CA . THR A 1 84 ? -9.055 -6.535 -2.520 1.00 92.12 84 THR A CA 1
ATOM 664 C C . THR A 1 84 ? -9.656 -6.533 -3.918 1.00 92.12 84 THR A C 1
ATOM 666 O O . THR A 1 84 ? -10.763 -7.018 -4.131 1.00 92.12 84 THR A O 1
ATOM 669 N N . GLY A 1 85 ? -8.935 -5.949 -4.864 1.00 85.81 85 GLY A N 1
ATOM 670 C CA . GLY A 1 85 ? -9.298 -5.879 -6.267 1.00 85.81 85 GLY A CA 1
ATOM 671 C C . GLY A 1 85 ? -8.091 -6.157 -7.152 1.00 85.81 85 GLY A C 1
ATOM 672 O O . GLY A 1 85 ? -6.929 -6.110 -6.723 1.00 85.81 85 GLY A O 1
ATOM 673 N N . GLU A 1 86 ? -8.363 -6.451 -8.417 1.00 79.88 86 GLU A N 1
ATOM 674 C CA . GLU A 1 86 ? -7.298 -6.663 -9.386 1.00 79.88 86 GLU A CA 1
ATOM 675 C C . GLU A 1 86 ? -6.604 -5.341 -9.730 1.00 79.88 86 GLU A C 1
ATOM 677 O O . GLU A 1 86 ? -7.233 -4.344 -10.079 1.00 79.88 86 GLU A O 1
ATOM 682 N N . GLY A 1 87 ? -5.276 -5.331 -9.598 1.00 76.25 87 GLY A N 1
ATOM 683 C CA . GLY A 1 87 ? -4.427 -4.263 -10.110 1.00 76.25 87 GLY A CA 1
ATOM 684 C C . GLY A 1 87 ? -3.888 -4.606 -11.497 1.00 76.25 87 GLY A C 1
ATOM 685 O O . GLY A 1 87 ? -4.597 -5.089 -12.373 1.00 76.25 87 GLY A O 1
ATOM 686 N N . SER A 1 88 ? -2.589 -4.383 -11.702 1.00 77.50 88 SER A N 1
ATOM 687 C CA . SER A 1 88 ? -1.892 -4.862 -12.901 1.00 77.50 88 SER A CA 1
ATOM 688 C C . SER A 1 88 ? -1.583 -6.365 -12.812 1.00 77.50 88 SER A C 1
ATOM 690 O O . SER A 1 88 ? -1.734 -6.996 -11.764 1.00 77.50 88 SER A O 1
ATOM 692 N N . ARG A 1 89 ? -1.026 -6.951 -13.883 1.00 75.12 89 ARG A N 1
ATOM 693 C CA . ARG A 1 89 ? -0.597 -8.366 -13.913 1.00 75.12 89 ARG A CA 1
ATOM 694 C C . ARG A 1 89 ? 0.342 -8.762 -12.756 1.00 75.12 89 ARG A C 1
ATOM 696 O O . ARG A 1 89 ? 0.434 -9.939 -12.426 1.00 75.12 89 ARG A O 1
ATOM 703 N N . ARG A 1 90 ? 1.043 -7.801 -12.139 1.00 81.31 90 ARG A N 1
ATOM 704 C CA . ARG A 1 90 ? 2.003 -8.034 -11.042 1.00 81.31 90 ARG A CA 1
ATOM 705 C C . ARG A 1 90 ? 1.540 -7.505 -9.681 1.00 81.31 90 ARG A C 1
ATOM 707 O O . ARG A 1 90 ? 2.208 -7.778 -8.685 1.00 81.31 90 ARG A O 1
ATOM 714 N N . ALA A 1 91 ? 0.417 -6.789 -9.616 1.00 86.12 91 ALA A N 1
ATOM 715 C CA . ALA A 1 91 ? -0.021 -6.100 -8.407 1.00 86.12 91 ALA A CA 1
ATOM 716 C C . ALA A 1 91 ? -1.491 -6.373 -8.062 1.00 86.12 91 ALA A C 1
ATOM 718 O O . ALA A 1 91 ? -2.339 -6.521 -8.938 1.00 86.12 91 ALA A O 1
ATOM 719 N N . THR A 1 92 ? -1.774 -6.385 -6.768 1.00 90.94 92 THR A N 1
ATOM 720 C CA . THR A 1 92 ? -3.112 -6.366 -6.180 1.00 90.94 92 THR A CA 1
ATOM 721 C C . THR A 1 92 ? -3.366 -4.967 -5.637 1.00 90.94 92 THR A C 1
ATOM 723 O O . THR A 1 92 ? -2.472 -4.358 -5.037 1.00 90.94 92 THR A O 1
ATOM 726 N N . VAL A 1 93 ? -4.576 -4.452 -5.856 1.00 93.00 93 VAL A N 1
ATOM 727 C CA . VAL A 1 93 ? -5.040 -3.228 -5.203 1.00 93.00 93 VAL A CA 1
ATOM 728 C C . VAL A 1 93 ? -5.852 -3.633 -3.983 1.00 93.00 93 VAL A C 1
ATOM 730 O O . VAL A 1 93 ? -6.738 -4.474 -4.053 1.00 93.00 93 VAL A O 1
ATOM 733 N N . VAL A 1 94 ? -5.519 -3.050 -2.849 1.00 94.31 94 VAL A N 1
ATOM 734 C CA . VAL A 1 94 ? -6.156 -3.276 -1.562 1.00 94.31 94 VAL A CA 1
ATOM 735 C C . VAL A 1 94 ? -6.944 -2.021 -1.218 1.00 94.31 94 VAL A C 1
ATOM 737 O O . VAL A 1 94 ? -6.405 -0.920 -1.311 1.00 94.31 94 VAL A O 1
ATOM 740 N N . VAL A 1 95 ? -8.212 -2.181 -0.848 1.00 93.94 95 VAL A N 1
ATOM 741 C CA . VAL A 1 95 ? -9.076 -1.076 -0.429 1.00 93.94 95 VAL A CA 1
ATOM 742 C C . VAL A 1 95 ? -9.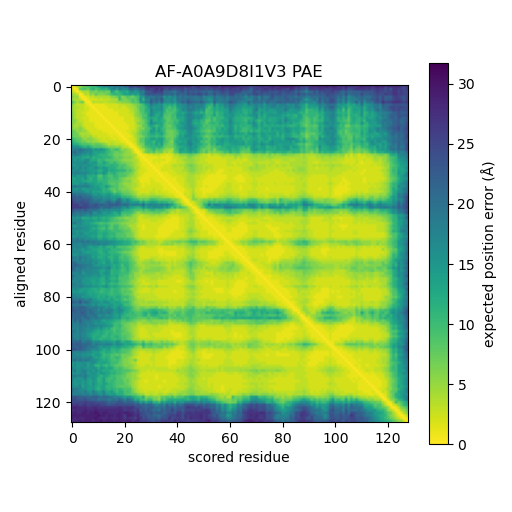066 -1.015 1.089 1.00 93.94 95 VAL A C 1
ATOM 744 O O . VAL A 1 95 ? -9.389 -1.993 1.765 1.00 93.94 95 VAL A O 1
ATOM 747 N N . LEU A 1 96 ? -8.677 0.139 1.611 1.00 94.81 96 LEU A N 1
ATOM 748 C CA . LEU A 1 96 ? -8.564 0.428 3.028 1.00 94.81 96 LEU A CA 1
ATOM 749 C C . LEU A 1 96 ? -9.579 1.504 3.406 1.00 94.81 96 LEU A C 1
ATOM 751 O O . LEU A 1 96 ? -9.698 2.501 2.696 1.00 94.81 96 LEU A O 1
ATOM 755 N N . ARG A 1 97 ? -10.293 1.310 4.515 1.00 94.50 97 ARG A N 1
ATOM 756 C CA . ARG A 1 97 ? -11.327 2.234 5.001 1.00 94.50 97 ARG A CA 1
ATOM 757 C C . ARG A 1 97 ? -10.998 2.738 6.404 1.00 94.50 97 ARG A C 1
ATOM 759 O O . ARG A 1 97 ? -10.530 1.974 7.242 1.00 94.50 97 ARG A O 1
ATOM 766 N N . GLY A 1 98 ? -11.221 4.026 6.635 1.00 90.81 98 GLY A N 1
ATOM 767 C CA . GLY A 1 98 ? -10.925 4.748 7.877 1.00 90.81 98 GLY A CA 1
ATOM 768 C C . GLY A 1 98 ? -11.419 6.190 7.753 1.00 90.81 98 GLY A C 1
ATOM 769 O O . GLY A 1 98 ? -12.495 6.411 7.202 1.00 90.81 98 GLY A O 1
ATOM 770 N N . ASP A 1 99 ? -10.602 7.170 8.150 1.00 83.12 99 ASP A N 1
ATOM 771 C CA . ASP A 1 99 ? -10.894 8.613 7.981 1.00 83.12 99 ASP A CA 1
ATOM 772 C C . ASP A 1 99 ? -11.082 9.039 6.507 1.00 83.12 99 ASP A C 1
ATOM 774 O O . ASP A 1 99 ? -11.595 10.112 6.185 1.00 83.12 99 ASP A O 1
ATOM 778 N N . GLY A 1 100 ? -10.660 8.180 5.583 1.00 86.88 100 GLY A N 1
ATOM 779 C CA . GLY A 1 100 ? -11.003 8.222 4.173 1.00 86.88 100 GLY A CA 1
ATOM 780 C C . GLY A 1 100 ? -10.775 6.854 3.543 1.00 86.88 100 GLY A C 1
ATOM 781 O O . GLY A 1 100 ? -10.112 5.994 4.125 1.00 86.88 100 GLY A O 1
ATOM 782 N N . ASP A 1 101 ? -11.297 6.656 2.340 1.00 92.06 101 ASP A N 1
ATOM 783 C CA . ASP A 1 101 ? -11.019 5.441 1.586 1.00 92.06 101 ASP A CA 1
ATOM 784 C C . ASP A 1 101 ? -9.677 5.594 0.851 1.00 92.06 101 ASP A C 1
ATOM 786 O O . ASP A 1 101 ? -9.421 6.585 0.157 1.00 92.06 101 ASP A O 1
ATOM 790 N N . VAL A 1 102 ? -8.791 4.618 1.033 1.00 94.31 102 VAL A N 1
ATOM 791 C CA . VAL A 1 102 ? -7.432 4.601 0.485 1.00 94.31 102 VAL A CA 1
ATOM 792 C C . VAL A 1 102 ? -7.226 3.325 -0.314 1.00 94.31 102 VAL A C 1
ATOM 794 O O . VAL A 1 102 ? -7.556 2.224 0.115 1.00 94.31 102 VAL A O 1
ATOM 797 N N . LEU A 1 103 ? -6.632 3.472 -1.489 1.00 94.31 103 LEU A N 1
ATOM 798 C CA . LEU A 1 103 ? -6.148 2.375 -2.307 1.00 94.31 103 LEU A CA 1
ATOM 799 C C . LEU A 1 103 ? -4.677 2.136 -2.000 1.00 94.31 103 LEU A C 1
ATOM 801 O O . LEU A 1 103 ? -3.874 3.064 -2.051 1.00 94.31 103 LEU A O 1
ATOM 805 N N . LEU A 1 104 ? -4.303 0.888 -1.753 1.00 93.94 104 LEU A N 1
ATOM 806 C CA . LEU A 1 104 ? -2.925 0.462 -1.557 1.00 93.94 104 LEU A CA 1
ATOM 807 C C . LEU A 1 104 ? -2.537 -0.540 -2.642 1.00 93.94 104 LEU A C 1
ATOM 809 O O . LEU A 1 104 ? -3.241 -1.513 -2.882 1.00 93.94 104 LEU A O 1
ATOM 813 N N . ARG A 1 105 ? -1.401 -0.331 -3.301 1.00 92.94 105 ARG A N 1
ATOM 814 C CA . ARG A 1 105 ? -0.903 -1.216 -4.354 1.00 92.94 105 ARG A CA 1
ATOM 815 C C . ARG A 1 105 ? 0.260 -2.049 -3.836 1.00 92.94 105 ARG A C 1
ATOM 817 O O . ARG A 1 105 ? 1.307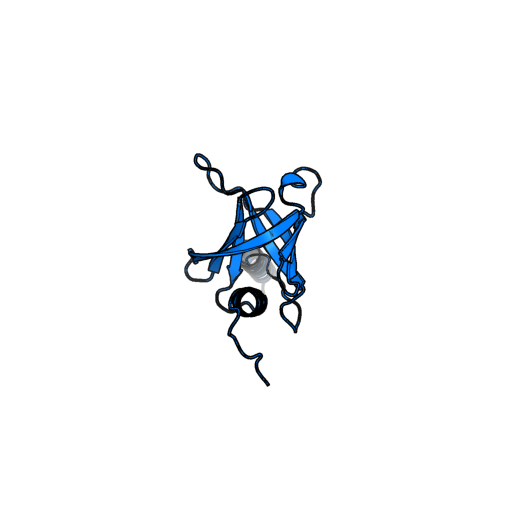 -1.511 -3.476 1.00 92.94 105 ARG A O 1
ATOM 824 N N . LEU A 1 106 ? 0.074 -3.365 -3.835 1.00 92.19 106 LEU A N 1
ATOM 825 C CA . LEU A 1 106 ? 1.048 -4.344 -3.356 1.00 92.19 106 LEU A CA 1
ATOM 826 C C . LEU A 1 106 ? 1.334 -5.386 -4.443 1.00 92.19 106 LEU A C 1
ATOM 828 O O . LEU A 1 106 ? 0.430 -5.733 -5.201 1.00 92.19 106 LEU A O 1
ATOM 832 N N . PRO A 1 107 ? 2.554 -5.939 -4.534 1.00 90.75 107 PRO A N 1
ATOM 833 C CA . PRO A 1 107 ? 2.800 -7.111 -5.368 1.00 90.75 107 PRO A CA 1
ATOM 834 C C . PRO A 1 107 ? 1.907 -8.288 -4.964 1.00 90.75 107 PRO A C 1
ATOM 836 O O . PRO A 1 107 ? 1.677 -8.508 -3.773 1.00 90.75 107 PRO A O 1
ATOM 839 N N . ARG A 1 108 ? 1.450 -9.083 -5.942 1.00 88.38 108 ARG A N 1
ATOM 840 C CA . ARG A 1 108 ? 0.538 -10.227 -5.706 1.00 88.38 108 ARG A CA 1
ATOM 841 C C . ARG A 1 108 ? 1.081 -11.249 -4.691 1.00 88.38 108 ARG A C 1
ATOM 843 O O . ARG A 1 108 ? 0.313 -11.920 -4.015 1.00 88.38 108 ARG A O 1
ATOM 850 N N . ASN A 1 109 ? 2.403 -11.368 -4.569 1.00 88.31 109 ASN A N 1
ATOM 851 C CA . ASN A 1 109 ? 3.088 -12.278 -3.645 1.00 88.31 109 ASN A CA 1
ATOM 852 C C . ASN A 1 109 ? 3.602 -11.594 -2.361 1.00 88.31 109 ASN A C 1
ATOM 854 O O . ASN A 1 109 ? 4.405 -12.184 -1.635 1.00 88.31 109 ASN A O 1
ATOM 858 N N . SER A 1 110 ? 3.180 -10.357 -2.081 1.00 90.12 110 SER A N 1
ATOM 859 C CA . SER A 1 110 ? 3.637 -9.608 -0.910 1.00 90.12 110 SER A CA 1
ATOM 860 C C . SER A 1 110 ? 3.252 -10.305 0.398 1.00 90.12 110 SER A C 1
ATOM 862 O O . SER A 1 110 ? 2.113 -10.736 0.584 1.00 90.12 110 SER A O 1
ATOM 864 N N . ARG A 1 111 ? 4.189 -10.369 1.351 1.00 92.62 111 ARG A N 1
ATOM 865 C CA . ARG A 1 111 ? 3.917 -10.894 2.702 1.00 92.62 111 ARG A CA 1
ATOM 866 C C . ARG A 1 111 ? 2.957 -9.995 3.475 1.00 92.62 111 ARG A C 1
ATOM 868 O O . ARG A 1 111 ? 2.158 -10.499 4.253 1.00 92.62 111 AR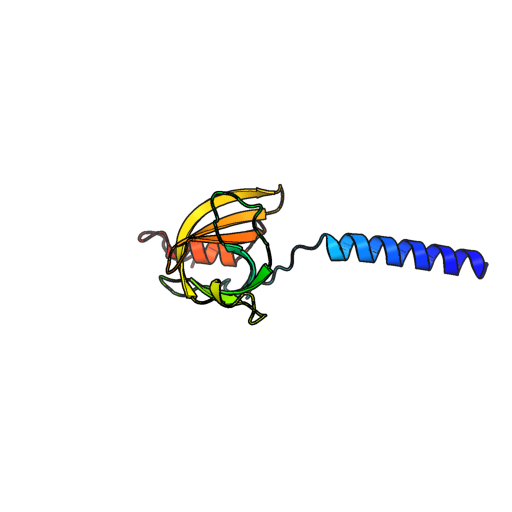G A O 1
ATOM 875 N N . THR A 1 112 ? 2.994 -8.691 3.218 1.00 93.00 112 THR A N 1
ATOM 876 C CA . THR A 1 112 ? 2.043 -7.726 3.779 1.00 93.00 112 THR A CA 1
ATOM 877 C C . THR A 1 112 ? 0.615 -8.029 3.365 1.00 93.00 112 THR A C 1
ATOM 879 O O . THR A 1 112 ? -0.268 -7.982 4.211 1.00 93.00 112 THR A O 1
ATOM 882 N N . LEU A 1 113 ? 0.392 -8.400 2.099 1.00 92.12 113 LEU A N 1
ATOM 883 C CA . LEU A 1 113 ? -0.940 -8.783 1.633 1.00 92.12 113 LEU A CA 1
ATOM 884 C C . LEU A 1 113 ? -1.472 -9.971 2.445 1.00 92.12 113 LEU A C 1
ATOM 886 O O . LEU A 1 113 ? -2.592 -9.912 2.935 1.00 92.12 113 LEU A O 1
ATOM 890 N N . ARG A 1 114 ? -0.631 -10.992 2.670 1.00 92.12 114 ARG A N 1
ATOM 891 C CA . ARG A 1 114 ? -0.978 -12.161 3.498 1.00 92.12 114 ARG A CA 1
ATOM 892 C C . ARG A 1 114 ? -1.273 -11.787 4.952 1.00 92.12 114 ARG A C 1
ATOM 894 O O . ARG A 1 114 ? -2.220 -12.306 5.531 1.00 92.12 114 ARG A O 1
ATOM 901 N N . ALA A 1 115 ? -0.470 -10.896 5.534 1.00 91.75 115 ALA A N 1
ATOM 902 C CA . ALA A 1 115 ? -0.664 -10.432 6.905 1.00 91.75 115 ALA A CA 1
ATOM 903 C C . ALA A 1 115 ? -1.982 -9.653 7.064 1.00 91.75 115 ALA A C 1
ATOM 905 O O . ALA A 1 115 ? -2.718 -9.899 8.010 1.00 91.75 115 ALA A O 1
ATOM 906 N N . MET A 1 116 ? -2.308 -8.766 6.116 1.00 91.62 116 MET A N 1
ATOM 907 C CA . MET A 1 116 ? -3.564 -8.005 6.123 1.00 91.62 116 MET A CA 1
ATOM 908 C C . MET A 1 116 ? -4.780 -8.924 6.021 1.00 91.62 116 MET A C 1
ATOM 910 O O . MET A 1 116 ? -5.715 -8.789 6.804 1.00 91.62 116 MET A O 1
ATOM 914 N N . THR A 1 117 ? -4.764 -9.879 5.087 1.00 88.81 117 THR A N 1
ATOM 915 C CA . THR A 1 117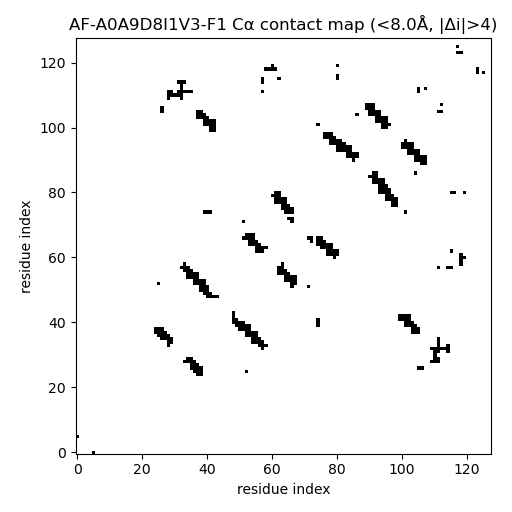 ? -5.891 -10.802 4.907 1.00 88.81 117 THR A CA 1
ATOM 916 C C . THR A 1 117 ? -6.093 -11.708 6.117 1.00 88.81 117 THR A C 1
ATOM 918 O O . THR A 1 117 ? -7.232 -11.936 6.494 1.00 88.81 117 THR A O 1
ATOM 921 N N . ALA A 1 118 ? -5.013 -12.160 6.769 1.00 85.12 118 ALA A N 1
ATOM 922 C CA . ALA A 1 118 ? -5.106 -12.974 7.984 1.00 85.12 118 ALA A CA 1
ATOM 923 C C . ALA A 1 118 ? -5.754 -12.219 9.158 1.00 85.12 118 ALA A C 1
ATOM 925 O O . ALA A 1 118 ? -6.524 -12.796 9.909 1.00 85.12 118 ALA A O 1
ATOM 926 N N . THR A 1 119 ? -5.479 -10.920 9.287 1.00 77.88 119 THR A N 1
ATOM 927 C CA . THR A 1 119 ? -6.111 -10.033 10.279 1.00 77.88 119 THR A CA 1
ATOM 928 C C . THR A 1 119 ? -7.605 -9.810 10.018 1.00 77.88 119 THR A C 1
ATOM 930 O O . THR A 1 119 ? -8.373 -9.561 10.938 1.00 77.88 119 THR A O 1
ATOM 933 N N . SER A 1 120 ? -8.030 -9.877 8.758 1.00 72.56 120 SER A N 1
ATOM 934 C CA . SER A 1 120 ? -9.397 -9.517 8.351 1.00 72.56 120 SER A CA 1
ATOM 935 C C . SER A 1 120 ? -10.384 -10.675 8.459 1.00 72.56 120 SER A C 1
ATOM 937 O O . SER A 1 120 ? -11.588 -10.468 8.331 1.00 72.56 120 SER A O 1
ATOM 939 N N . ASP A 1 121 ? -9.868 -11.88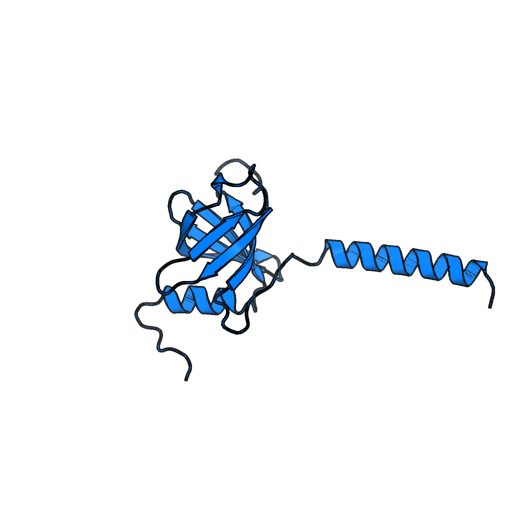9 8.640 1.00 66.62 121 ASP A N 1
ATOM 940 C CA . ASP A 1 121 ? -10.645 -13.110 8.761 1.00 66.62 121 ASP A CA 1
ATOM 941 C C . ASP A 1 121 ? -10.700 -13.520 10.243 1.00 66.62 121 ASP A C 1
ATOM 943 O O . ASP A 1 121 ? -9.718 -14.056 10.765 1.00 66.62 121 ASP A O 1
ATOM 947 N N . PRO A 1 122 ? -11.821 -13.282 10.952 1.00 52.78 122 PRO A N 1
ATOM 948 C CA . PRO A 1 122 ? -11.949 -13.626 12.368 1.00 52.78 122 PRO A CA 1
ATOM 949 C C . PRO A 1 122 ? -11.879 -15.143 12.651 1.00 52.78 122 PRO A C 1
ATOM 951 O O . PRO A 1 122 ? -11.939 -15.534 13.816 1.00 52.78 122 PRO A O 1
ATOM 954 N N . GLY A 1 123 ? -11.741 -15.998 11.622 1.00 51.97 123 GLY A N 1
ATOM 955 C CA . GLY A 1 123 ? -11.570 -17.451 11.737 1.00 51.97 123 GLY A CA 1
ATOM 956 C C . GLY A 1 123 ? -10.248 -18.022 11.197 1.00 51.97 123 GLY A C 1
ATOM 957 O O . GLY A 1 123 ? -10.058 -19.240 11.254 1.00 51.97 123 GLY A O 1
ATOM 958 N N . ALA A 1 124 ? -9.322 -17.204 10.680 1.00 49.22 124 ALA A N 1
ATOM 959 C CA . ALA A 1 124 ? -8.081 -17.708 10.084 1.00 49.22 124 ALA A CA 1
ATOM 960 C C . ALA A 1 124 ? -7.039 -18.087 11.154 1.00 49.22 124 ALA A C 1
ATOM 962 O O . ALA A 1 124 ? -6.323 -17.247 11.697 1.00 49.22 124 ALA A O 1
ATOM 963 N N . ASN A 1 125 ? -6.931 -19.387 11.434 1.00 41.41 125 ASN A N 1
ATOM 964 C CA . ASN A 1 125 ? -5.893 -19.972 12.284 1.00 41.41 125 ASN A CA 1
ATOM 965 C C . ASN A 1 125 ? -4.487 -19.543 11.785 1.00 41.41 125 ASN A C 1
ATOM 967 O O . ASN A 1 125 ? -4.206 -19.702 10.590 1.00 41.41 125 ASN A O 1
ATOM 971 N N . PRO A 1 126 ? -3.596 -18.982 12.632 1.00 44.91 126 PRO A N 1
ATOM 972 C CA . PRO A 1 126 ? -2.266 -18.570 12.192 1.00 44.91 126 PRO A CA 1
ATOM 973 C C . PRO A 1 126 ? -1.461 -19.768 11.659 1.00 44.91 126 PRO A C 1
ATOM 975 O O . PRO A 1 126 ? -1.575 -20.868 12.203 1.00 44.91 126 PRO A O 1
ATOM 978 N N . PRO A 1 127 ? -0.627 -19.584 10.616 1.00 45.09 127 PRO A N 1
ATOM 979 C CA . PRO A 1 127 ? 0.277 -20.640 10.182 1.00 45.09 127 PRO A CA 1
ATOM 980 C C . PR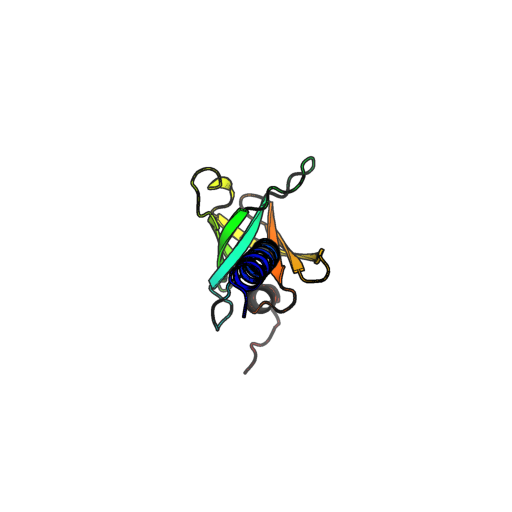O A 1 127 ? 1.263 -20.960 11.315 1.00 45.09 127 PRO A C 1
ATOM 982 O O . PRO A 1 127 ? 1.891 -20.044 11.856 1.00 45.09 127 PRO A O 1
ATOM 985 N N . ALA A 1 128 ? 1.333 -22.249 11.662 1.00 44.56 128 ALA A N 1
ATOM 986 C CA . ALA A 1 128 ? 2.251 -22.832 12.640 1.00 44.56 128 ALA A CA 1
ATOM 987 C C . ALA A 1 128 ? 3.728 -22.603 12.281 1.00 44.56 128 ALA A C 1
ATOM 989 O O . ALA A 1 128 ? 4.048 -22.541 11.067 1.00 44.56 128 ALA A O 1
#

Nearest PDB structures (foldseek):
  2cod-assembly1_A  TM=5.229E-01  e=6.011E-03  Homo sapiens
  5c79-assembly2_B  TM=5.303E-01  e=4.913E-02  Mus musculus
  2da0-assembly1_A  TM=4.867E-01  e=1.102E-01  Homo sapiens
  5c6r-assembly1_A  TM=4.568E-01  e=1.044E-01  Mus musculus
  6vgu-assembly1_A  TM=4.951E-01  e=1.790E-01  Mus musculus

Foldseek 3Di:
DDPVVVVVVVVVVVVVVVVVVVVDFDWDAPPQLFKMWGWKFFDDPPDDTPTAIWIWGDDLAWIAIGGPDPVVRVPGDIWAFPDWDDDPPQWIWTWTDDPGIMITIDGPPRSNVVSRVCSNDPPRDDDD

Sequence (128 aa):
MNIGTVSTFLVVVLLIASVVAASLEPHWSSRDGRRFIARAARLEPRDRPSWVEVRGRVDRDSILISARRRRHAHLNGTYHLAGTGEGSRRATVVVLRGDGDVLLRLPRNSRTLRAMTATSDPGANPPA

Radius of gyration: 18.43 Å; Cα contacts (8 Å, |Δi|>4): 231; chains: 1; bounding box: 53×40×44 Å

Solvent-accessible surface area (backbone atoms only — not comparable to full-atom values): 7170 Å² total; per-residue (Å²): 134,58,71,68,59,56,51,53,51,51,52,53,52,53,52,52,51,50,58,50,56,74,66,53,74,68,68,47,58,42,97,81,11,38,36,35,34,26,33,33,22,63,66,54,99,85,59,82,66,67,71,38,67,28,38,37,35,53,55,74,77,39,34,40,34,41,41,80,45,78,94,44,45,89,61,44,47,61,26,33,84,73,47,76,47,88,51,58,103,63,29,32,29,34,36,30,41,51,101,53,48,33,37,36,48,42,50,71,84,38,51,34,58,54,45,54,52,46,44,70,37,97,78,56,76,75,86,128

Mean predicted aligned error: 8.6 Å

pLDDT: mean 85.35, std 12.53, range [41.41, 96.62]

Secondary structure (DSSP, 8-state):
--HHHHHHHHHHHHHHHHHHHHHS---EE-TTSSEEEEEEEE--SSS----EEEEEEE-SS-EEEEESSGGGGGG-EEEEEEEEEE-STTEEEEEEEESS-EEEEEETT-HHHHHHHHHH-TT-PPP-